Protein AF-A0A261XT41-F1 (afdb_monomer)

Solvent-accessible surface area (backbone atoms only — not comparable to full-atom values): 5020 Å² total; per-residue (Å²): 106,74,46,54,75,33,76,75,41,30,70,46,45,40,63,49,52,53,50,35,40,78,66,73,72,42,56,68,68,61,52,52,51,45,65,75,27,67,77,46,70,53,85,55,74,48,29,50,57,31,48,69,63,30,42,69,59,51,53,54,54,60,52,53,54,57,61,60,63,70,71,74,78,84,88,84,90,88,87,88,89,135

Nearest PDB structures (foldseek):
  9b99-assembly1_A  TM=3.565E-01  e=3.910E+00  Grindelia hirsutula

Radius of gyration: 18.78 Å; Cα contacts (8 Å, |Δi|>4): 47; chains: 1; bounding box: 44×17×63 Å

Sequence (82 aa):
QHCADIPAHARLFAPSVQLLYQLDVVDEDAVLSWYHGQKSQSLGIVPSSIREKAEKFVTWLEEAEEEEEEEEDEDEDEDEED

InterPro domains:
  IPR003307 W2 domain [PF02020] (2-71)
  IPR003307 W2 domain [PS51363] (1-71)
  IPR003307 W2 domain [SM00515] (1-67)
  IPR016024 Armadillo-type fold [SSF48371] (5-65)
  IPR051245 eIF5-mimic translation initiation regulator [PTHR14208] (10-73)

Secondary structure (DSSP, 8-state):
-HHHH-HHHHHHHHHHHHHHHHTTSS-HHHHHHHHHSHHHHSSSHHHHHHHHHHHHHHHHHHHHHHHHHGGGSS--------

Structure (mmCIF, N/CA/C/O backbone):
data_AF-A0A261XT41-F1
#
_entry.id   AF-A0A261XT41-F1
#
loop_
_atom_site.group_PDB
_atom_site.id
_atom_site.type_symbol
_atom_site.label_atom_id
_atom_site.label_alt_id
_atom_site.label_comp_id
_atom_site.label_asym_id
_atom_site.label_entity_id
_atom_site.label_seq_id
_atom_site.pdbx_PDB_ins_code
_atom_site.Cartn_x
_atom_site.Cartn_y
_atom_site.Cartn_z
_atom_site.occupancy
_atom_site.B_iso_or_equiv
_atom_site.auth_seq_id
_atom_site.auth_comp_id
_atom_site.auth_asym_id
_atom_site.auth_atom_id
_atom_site.pdbx_PDB_model_num
ATOM 1 N N . GLN A 1 1 ? 8.695 -10.755 -11.133 1.00 57.19 1 GLN A N 1
ATOM 2 C CA . GLN A 1 1 ? 9.908 -9.944 -11.375 1.00 57.19 1 GLN A CA 1
ATOM 3 C C . GLN A 1 1 ? 9.676 -8.850 -12.423 1.00 57.19 1 GLN A C 1
ATOM 5 O O . GLN A 1 1 ? 10.210 -7.771 -12.253 1.00 57.19 1 GLN A O 1
ATOM 10 N N . HIS A 1 2 ? 8.750 -9.011 -13.380 1.00 70.88 2 HIS A N 1
ATOM 11 C CA . HIS A 1 2 ? 8.508 -8.038 -14.460 1.00 70.88 2 HIS A CA 1
ATOM 12 C C . HIS A 1 2 ? 8.358 -6.547 -14.061 1.00 70.88 2 HIS A C 1
ATOM 14 O O . HIS A 1 2 ? 8.881 -5.680 -14.757 1.00 70.88 2 HIS A O 1
ATOM 20 N N . CYS A 1 3 ? 7.688 -6.223 -12.945 1.00 75.56 3 CYS A N 1
ATOM 21 C CA . CYS A 1 3 ? 7.582 -4.834 -12.467 1.00 75.56 3 CYS A CA 1
ATOM 22 C C . CYS A 1 3 ? 8.857 -4.318 -11.778 1.00 75.56 3 CYS A C 1
ATOM 24 O O . CYS A 1 3 ? 9.109 -3.119 -11.795 1.00 75.56 3 CYS A O 1
ATOM 26 N N . ALA A 1 4 ? 9.658 -5.216 -11.203 1.00 76.56 4 ALA A N 1
ATOM 27 C CA . ALA A 1 4 ? 10.935 -4.908 -10.562 1.00 76.56 4 ALA A CA 1
ATOM 28 C C . ALA A 1 4 ? 12.097 -4.813 -11.567 1.00 76.56 4 ALA A C 1
ATOM 30 O O . ALA A 1 4 ? 13.103 -4.178 -11.276 1.00 76.56 4 ALA A O 1
ATOM 31 N N . ASP A 1 5 ? 11.954 -5.396 -12.757 1.00 76.81 5 ASP A N 1
ATOM 32 C CA . ASP A 1 5 ? 13.015 -5.405 -13.773 1.00 76.81 5 ASP A CA 1
ATOM 33 C C . ASP A 1 5 ? 12.923 -4.206 -14.739 1.00 76.81 5 ASP A C 1
ATOM 35 O O . ASP A 1 5 ? 13.891 -3.869 -15.419 1.00 76.81 5 ASP A O 1
ATOM 39 N N . ILE A 1 6 ? 11.757 -3.548 -14.817 1.00 80.81 6 ILE A N 1
ATOM 40 C CA . ILE A 1 6 ? 11.467 -2.476 -15.780 1.00 80.81 6 ILE A CA 1
ATOM 41 C C . ILE A 1 6 ? 11.157 -1.170 -15.027 1.00 80.81 6 ILE A C 1
ATOM 43 O O . ILE A 1 6 ? 10.087 -1.056 -14.423 1.00 80.81 6 ILE A O 1
ATOM 47 N N . PRO A 1 7 ? 12.013 -0.128 -15.112 1.00 76.62 7 PRO A N 1
ATOM 48 C CA . PRO A 1 7 ? 11.836 1.120 -14.357 1.00 76.62 7 PRO A CA 1
ATOM 49 C C . PRO A 1 7 ? 10.502 1.839 -14.594 1.00 76.62 7 PRO A C 1
ATOM 51 O O . PRO A 1 7 ? 9.993 2.513 -13.701 1.00 76.62 7 PRO A O 1
ATOM 54 N N . ALA A 1 8 ? 9.924 1.714 -15.793 1.00 80.19 8 ALA A N 1
ATOM 55 C CA . ALA A 1 8 ? 8.612 2.279 -16.100 1.00 80.19 8 ALA A CA 1
ATOM 56 C C . ALA A 1 8 ? 7.488 1.580 -15.317 1.00 80.19 8 ALA A C 1
ATOM 58 O O . ALA A 1 8 ? 6.600 2.248 -14.796 1.00 80.19 8 ALA A O 1
ATOM 59 N N . HIS A 1 9 ? 7.556 0.255 -15.174 1.00 82.06 9 HIS A N 1
ATOM 60 C CA . HIS A 1 9 ? 6.560 -0.531 -14.445 1.00 82.06 9 HIS A CA 1
ATOM 61 C C . HIS A 1 9 ? 6.707 -0.371 -12.929 1.00 82.06 9 HIS A C 1
ATOM 63 O O . HIS A 1 9 ? 5.703 -0.284 -12.226 1.00 82.06 9 HIS A O 1
ATOM 69 N N . ALA A 1 10 ? 7.936 -0.212 -12.428 1.00 80.88 10 ALA A N 1
ATOM 70 C CA . ALA A 1 10 ? 8.197 0.090 -11.020 1.00 80.88 10 ALA A CA 1
ATOM 71 C C . ALA A 1 10 ? 7.477 1.362 -10.537 1.00 80.88 10 ALA A C 1
ATOM 73 O O . ALA A 1 10 ? 7.084 1.470 -9.380 1.00 80.88 10 ALA A O 1
ATOM 74 N N . ARG A 1 11 ? 7.264 2.338 -11.430 1.00 84.38 11 ARG A N 1
ATOM 75 C CA . ARG A 1 11 ? 6.522 3.570 -11.112 1.00 84.38 11 ARG A CA 1
ATOM 76 C C . ARG A 1 11 ? 5.017 3.358 -10.979 1.00 84.38 11 ARG A C 1
ATOM 78 O O . ARG A 1 11 ? 4.381 4.160 -10.310 1.00 84.38 11 ARG A O 1
ATOM 85 N N . LEU A 1 12 ? 4.474 2.323 -11.614 1.00 90.00 12 LEU A N 1
ATOM 86 C CA . LEU A 1 12 ? 3.044 2.018 -11.606 1.00 90.00 12 LEU A CA 1
ATOM 87 C C . LEU A 1 12 ? 2.672 1.008 -10.524 1.00 90.00 12 LEU A C 1
ATOM 89 O O . LEU A 1 12 ? 1.509 0.941 -10.147 1.00 90.00 12 LEU A O 1
ATOM 93 N N . PHE A 1 13 ? 3.638 0.237 -10.023 1.00 90.94 13 PHE A N 1
ATOM 94 C CA . PHE A 1 13 ? 3.367 -0.8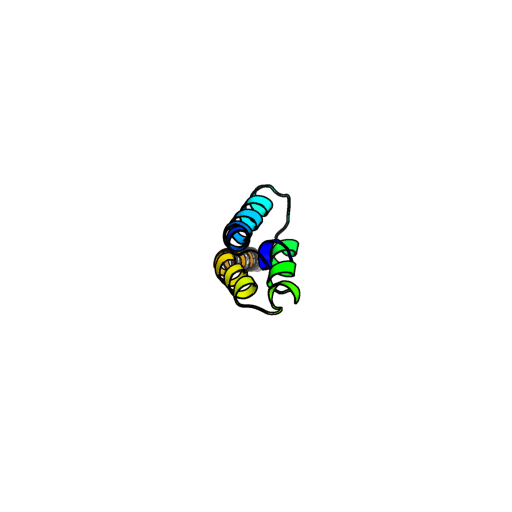67 -9.113 1.00 90.94 13 PHE A CA 1
ATOM 95 C C . PHE A 1 13 ? 2.659 -0.422 -7.826 1.00 90.94 13 PHE A C 1
ATOM 97 O O . PHE A 1 13 ? 1.560 -0.892 -7.571 1.00 90.94 13 PHE A O 1
ATOM 104 N N . ALA A 1 14 ? 3.237 0.509 -7.057 1.00 90.81 14 ALA A N 1
ATOM 105 C CA . ALA A 1 14 ? 2.643 0.950 -5.789 1.00 90.81 14 ALA A CA 1
ATOM 106 C C . ALA A 1 14 ? 1.223 1.549 -5.959 1.00 90.81 14 ALA A C 1
ATOM 108 O O . ALA A 1 14 ? 0.315 1.074 -5.282 1.00 90.81 14 ALA A O 1
ATOM 109 N N . PRO A 1 15 ? 0.964 2.463 -6.923 1.00 93.06 15 PRO A N 1
ATOM 110 C CA . PRO A 1 15 ? -0.402 2.904 -7.224 1.00 93.06 15 PRO A CA 1
ATOM 111 C C . PRO A 1 15 ? -1.348 1.771 -7.640 1.00 93.06 15 PRO A C 1
ATOM 113 O O . PRO A 1 15 ? -2.536 1.821 -7.345 1.00 93.06 15 PRO A O 1
ATOM 116 N N . SER A 1 16 ? -0.838 0.749 -8.337 1.00 95.38 16 SER A N 1
ATOM 117 C CA . SER A 1 16 ? -1.653 -0.400 -8.744 1.00 95.38 16 SER A CA 1
ATOM 118 C C . SER A 1 16 ? -2.045 -1.253 -7.543 1.00 95.38 16 SER A C 1
ATOM 120 O O . SER A 1 16 ? -3.188 -1.676 -7.472 1.00 95.38 16 SER A O 1
ATOM 122 N N . VAL A 1 17 ? -1.131 -1.484 -6.593 1.00 95.06 17 VAL A N 1
ATOM 123 C CA . VAL A 1 17 ? -1.442 -2.213 -5.351 1.00 95.06 17 VAL A CA 1
ATOM 124 C C . VAL A 1 17 ? -2.511 -1.473 -4.550 1.00 95.06 17 VAL A C 1
ATOM 126 O O . VAL A 1 17 ? -3.500 -2.087 -4.170 1.00 95.06 17 VAL A O 1
ATOM 129 N N . GLN A 1 18 ? -2.375 -0.154 -4.390 1.00 95.44 18 GLN A N 1
ATOM 130 C CA . GLN A 1 18 ? -3.384 0.660 -3.709 1.00 95.44 18 GLN A CA 1
ATOM 131 C C . GLN A 1 18 ? -4.752 0.596 -4.410 1.00 95.44 18 GLN A C 1
ATOM 133 O O . GLN A 1 18 ? -5.777 0.460 -3.750 1.00 95.44 18 GLN A O 1
ATOM 138 N N . LEU A 1 19 ? -4.785 0.656 -5.746 1.00 97.62 19 LEU A N 1
ATOM 139 C CA . LEU A 1 19 ? -6.029 0.516 -6.507 1.00 97.62 19 LEU A CA 1
ATOM 140 C C . LEU A 1 19 ? -6.652 -0.877 -6.339 1.00 97.62 19 LEU A C 1
ATOM 142 O O . LEU A 1 19 ? -7.866 -0.988 -6.245 1.00 97.62 19 LEU A O 1
ATOM 146 N N . LEU A 1 20 ? -5.842 -1.937 -6.324 1.00 97.75 20 LEU A N 1
ATOM 147 C CA . LEU A 1 20 ? -6.332 -3.301 -6.121 1.00 97.75 20 LEU A CA 1
ATOM 148 C C . LEU A 1 20 ? -6.923 -3.491 -4.722 1.00 97.75 20 LEU A C 1
ATOM 150 O O . LEU A 1 20 ? -7.935 -4.174 -4.604 1.00 97.75 20 LEU A O 1
ATOM 154 N N . TYR A 1 21 ? -6.327 -2.865 -3.706 1.00 97.06 21 TYR A N 1
ATOM 155 C CA . TYR A 1 21 ? -6.872 -2.832 -2.350 1.00 97.06 21 TYR A CA 1
ATOM 156 C C . TYR A 1 21 ? -8.225 -2.109 -2.315 1.00 97.06 21 TYR A C 1
ATOM 158 O O . TYR A 1 21 ? -9.220 -2.678 -1.895 1.00 97.06 21 TYR A O 1
A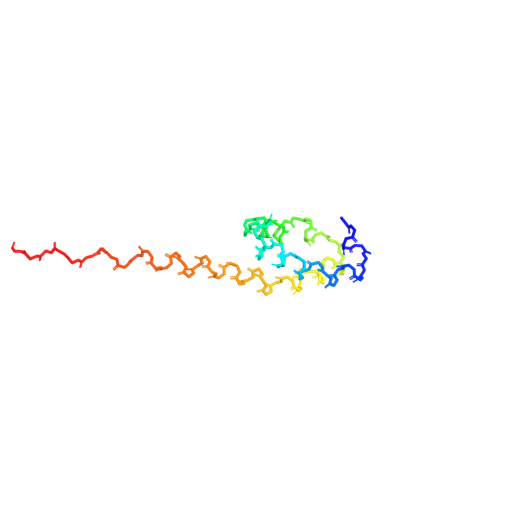TOM 166 N N . GLN A 1 22 ? -8.309 -0.905 -2.893 1.00 95.88 22 GLN A N 1
ATOM 167 C CA . GLN A 1 22 ? -9.560 -0.128 -2.978 1.00 95.88 22 GLN A CA 1
ATOM 168 C C . GLN A 1 22 ? -10.688 -0.811 -3.770 1.00 95.88 22 GLN A C 1
ATOM 170 O O . GLN A 1 22 ? -11.839 -0.392 -3.684 1.00 95.88 22 GLN A O 1
ATOM 175 N N . LEU A 1 23 ? -10.351 -1.787 -4.613 1.00 98.06 23 LEU A N 1
ATOM 176 C CA . LEU A 1 23 ? -11.301 -2.569 -5.405 1.00 98.06 23 LEU A CA 1
ATOM 177 C C . LEU A 1 23 ? -11.639 -3.919 -4.754 1.00 98.06 23 LEU A C 1
ATOM 179 O O . LEU A 1 23 ? -12.244 -4.757 -5.426 1.00 98.06 23 LEU A O 1
ATOM 183 N N . ASP A 1 24 ? -11.209 -4.149 -3.511 1.00 96.31 24 ASP A N 1
ATOM 184 C CA . ASP A 1 24 ? -11.388 -5.399 -2.762 1.00 96.31 24 ASP A CA 1
ATOM 185 C C . ASP A 1 24 ? -10.836 -6.635 -3.501 1.00 96.31 24 ASP A C 1
ATOM 187 O O . ASP A 1 24 ? -11.344 -7.752 -3.387 1.00 96.31 24 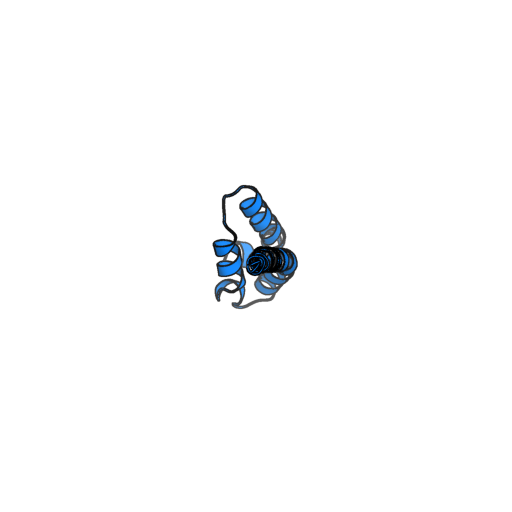ASP A O 1
ATOM 191 N N . VAL A 1 25 ? -9.798 -6.444 -4.326 1.00 98.19 25 VAL A N 1
ATOM 192 C CA . VAL A 1 25 ? -9.131 -7.539 -5.056 1.00 98.19 25 VAL A CA 1
ATOM 193 C C . VAL 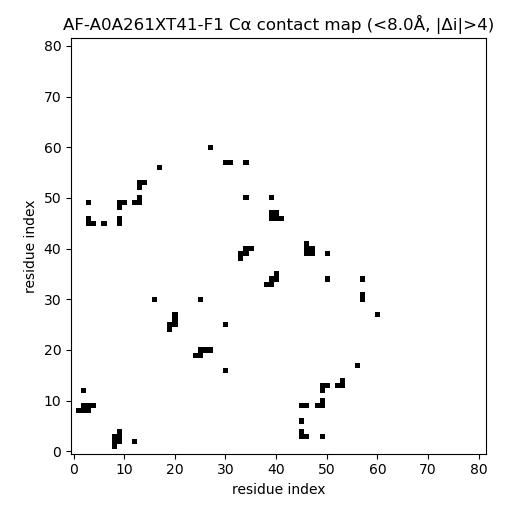A 1 25 ? -8.021 -8.166 -4.215 1.00 98.19 25 VAL A C 1
ATOM 195 O O . VAL A 1 25 ? -7.735 -9.355 -4.365 1.00 98.19 25 VAL A O 1
ATOM 198 N N . VAL A 1 26 ? -7.372 -7.362 -3.373 1.00 96.94 26 VAL A N 1
ATOM 199 C CA . VAL A 1 26 ? -6.387 -7.803 -2.380 1.00 96.94 26 VAL A CA 1
ATOM 200 C C . VAL A 1 26 ? -6.773 -7.222 -1.030 1.00 96.94 26 VAL A C 1
ATOM 202 O O . VAL A 1 26 ? -7.230 -6.084 -0.968 1.00 96.94 26 VAL A O 1
ATOM 205 N N . ASP A 1 27 ? -6.581 -8.007 0.018 1.00 95.75 27 ASP A N 1
ATOM 206 C CA . ASP A 1 27 ? -6.762 -7.590 1.402 1.00 95.75 27 ASP A CA 1
ATOM 207 C C . ASP A 1 27 ? -5.464 -7.003 1.972 1.00 95.75 27 ASP A C 1
ATOM 209 O O . ASP A 1 27 ? -4.401 -7.018 1.335 1.00 95.75 27 ASP A O 1
ATOM 213 N N . GLU A 1 28 ? -5.576 -6.449 3.173 1.00 95.00 28 GLU A N 1
ATOM 214 C CA . GLU A 1 28 ? -4.458 -5.898 3.928 1.00 95.00 28 GLU A CA 1
ATOM 215 C C . GLU A 1 28 ? -3.347 -6.933 4.141 1.00 95.00 28 GLU A C 1
ATOM 217 O O . GLU A 1 28 ? -2.197 -6.692 3.760 1.00 95.00 28 GLU A O 1
ATOM 222 N N . ASP A 1 29 ? -3.709 -8.127 4.614 1.00 95.19 29 ASP A N 1
ATOM 223 C CA . ASP A 1 29 ? -2.801 -9.259 4.811 1.00 95.19 29 ASP A CA 1
ATOM 224 C C . ASP A 1 29 ? -1.937 -9.542 3.575 1.00 95.19 29 ASP A C 1
ATOM 226 O O . ASP A 1 29 ? -0.715 -9.723 3.671 1.00 95.19 29 ASP A O 1
ATOM 230 N N . ALA A 1 30 ? -2.535 -9.569 2.378 1.00 95.62 30 ALA A N 1
ATOM 231 C CA . ALA A 1 30 ? -1.796 -9.795 1.142 1.00 95.62 30 ALA A CA 1
ATOM 232 C C . ALA A 1 30 ? -0.802 -8.663 0.838 1.00 95.62 30 ALA A C 1
ATOM 234 O O . ALA A 1 30 ? 0.303 -8.934 0.338 1.00 95.62 30 ALA A O 1
ATOM 235 N N . VAL A 1 31 ? -1.169 -7.410 1.125 1.00 95.38 31 VAL A N 1
ATOM 236 C CA . VAL A 1 31 ? -0.298 -6.241 0.929 1.00 95.38 31 VAL A CA 1
ATOM 237 C C . VAL A 1 31 ? 0.869 -6.269 1.918 1.00 95.38 31 VAL A C 1
ATOM 239 O O . VAL A 1 31 ? 2.027 -6.168 1.484 1.00 95.38 31 VAL A O 1
ATOM 242 N N . LEU A 1 32 ? 0.598 -6.474 3.208 1.00 95.12 32 LEU A N 1
ATOM 243 C CA . LEU A 1 32 ? 1.610 -6.530 4.268 1.00 95.12 32 LEU A CA 1
ATOM 244 C C . LEU A 1 32 ? 2.555 -7.722 4.076 1.00 95.12 32 LEU A C 1
ATOM 246 O O . LEU A 1 32 ? 3.782 -7.567 4.098 1.00 95.12 32 LEU A O 1
ATOM 250 N N . SER A 1 33 ? 2.013 -8.901 3.758 1.00 94.31 33 SER A N 1
ATOM 251 C CA . SER A 1 33 ? 2.798 -10.107 3.461 1.00 94.31 33 SER A CA 1
ATOM 252 C C . SER A 1 33 ? 3.747 -9.900 2.277 1.00 94.31 33 SER A C 1
ATOM 254 O O . SER A 1 33 ? 4.911 -10.322 2.305 1.00 94.31 33 SER A O 1
ATOM 256 N N . TRP A 1 34 ? 3.292 -9.204 1.229 1.00 93.00 34 TRP A N 1
ATOM 257 C CA . TRP A 1 34 ? 4.166 -8.829 0.122 1.00 93.00 34 TRP A CA 1
ATOM 258 C C . TRP A 1 34 ? 5.253 -7.844 0.567 1.00 93.00 34 TRP A C 1
ATOM 260 O O . TRP A 1 34 ? 6.424 -8.061 0.237 1.00 93.00 34 TRP A O 1
ATOM 270 N N . TYR A 1 35 ? 4.892 -6.780 1.289 1.00 93.25 35 TYR A N 1
ATOM 271 C CA . TYR A 1 35 ? 5.822 -5.714 1.660 1.00 93.25 35 TYR A CA 1
ATOM 272 C C . TYR A 1 35 ? 6.929 -6.188 2.607 1.00 93.25 35 TYR A C 1
ATOM 274 O O . TYR A 1 35 ? 8.093 -5.823 2.404 1.00 93.25 35 TYR A O 1
ATOM 282 N N . HIS A 1 36 ? 6.601 -7.045 3.573 1.00 92.44 36 HIS A N 1
ATOM 283 C CA . HIS A 1 36 ? 7.553 -7.627 4.527 1.00 92.44 36 HIS A CA 1
ATOM 284 C C . HIS A 1 36 ? 8.255 -8.881 3.988 1.00 92.44 36 HIS A C 1
ATOM 286 O O . HIS A 1 36 ? 9.311 -9.283 4.482 1.00 92.44 36 HIS A O 1
ATOM 292 N N . GLY A 1 37 ? 7.715 -9.485 2.929 1.00 90.62 37 GLY A N 1
ATOM 293 C CA . GLY A 1 37 ? 8.241 -10.701 2.326 1.00 90.62 37 GLY A CA 1
ATOM 294 C C . GLY A 1 37 ? 9.602 -10.536 1.639 1.00 90.62 37 GLY A C 1
ATOM 295 O O . GLY A 1 37 ? 9.924 -9.526 1.016 1.00 90.62 37 GLY A O 1
ATOM 296 N N . GLN A 1 38 ? 10.393 -11.613 1.629 1.00 84.69 38 GLN A N 1
ATOM 297 C CA . GLN A 1 38 ? 11.750 -11.627 1.062 1.00 84.69 38 GLN A CA 1
ATOM 298 C C . GLN A 1 38 ? 11.828 -11.146 -0.401 1.00 84.69 38 GLN A C 1
ATOM 300 O O . GLN A 1 38 ? 12.849 -10.606 -0.816 1.00 84.69 38 GLN A O 1
ATOM 305 N N . LYS A 1 39 ? 10.760 -11.314 -1.195 1.00 81.25 39 LYS A N 1
ATOM 306 C CA . LYS A 1 39 ? 10.717 -10.890 -2.606 1.00 81.25 39 LYS A CA 1
ATOM 30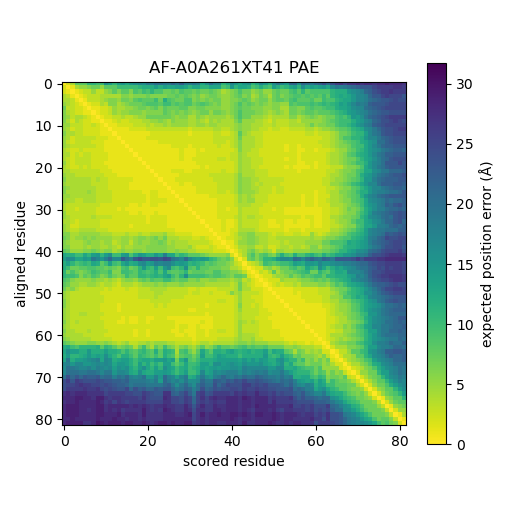7 C C . LYS A 1 39 ? 10.680 -9.372 -2.785 1.00 81.25 39 LYS A C 1
ATOM 309 O O . LYS A 1 39 ? 11.203 -8.895 -3.791 1.00 81.25 39 LYS A O 1
ATOM 314 N N . SER A 1 40 ? 10.062 -8.626 -1.868 1.00 82.88 40 SER A N 1
ATOM 315 C CA . SER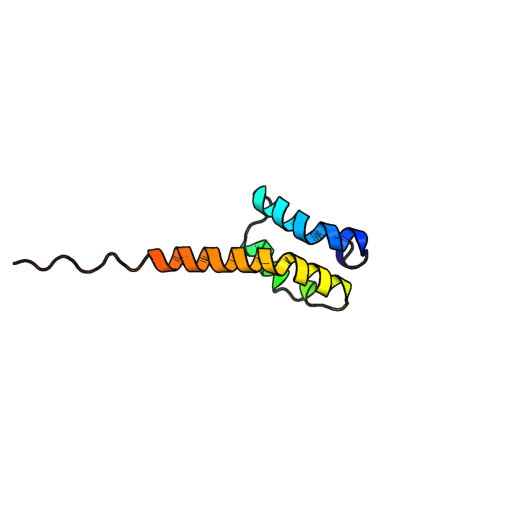 A 1 40 ? 10.121 -7.160 -1.892 1.00 82.88 40 SER A CA 1
ATOM 316 C C . SER A 1 40 ? 11.507 -6.683 -1.435 1.00 82.88 40 SER A C 1
ATOM 318 O O . SER A 1 40 ? 12.034 -5.703 -1.959 1.00 82.88 40 SER A O 1
ATOM 320 N N . GLN A 1 41 ? 12.117 -7.414 -0.496 1.00 80.88 41 GLN A N 1
ATOM 321 C CA . GLN A 1 41 ? 13.408 -7.096 0.113 1.00 80.88 41 GLN A CA 1
ATOM 322 C C . GLN A 1 41 ? 14.609 -7.486 -0.765 1.00 80.88 41 GLN A C 1
ATOM 324 O O . GLN A 1 41 ? 15.706 -6.947 -0.602 1.00 80.88 41 GLN A O 1
ATOM 329 N N . SER A 1 42 ? 14.440 -8.427 -1.697 1.00 69.94 42 SER A N 1
ATOM 330 C CA . SER A 1 42 ? 15.554 -8.982 -2.463 1.00 69.94 42 SER A CA 1
ATOM 331 C C . SER A 1 42 ? 15.964 -8.114 -3.664 1.00 69.94 42 SER A C 1
ATOM 333 O O . SER A 1 42 ? 15.276 -8.069 -4.681 1.00 69.94 42 SER A O 1
ATOM 335 N N . LEU A 1 43 ? 17.175 -7.557 -3.541 1.00 56.62 43 LEU A N 1
ATOM 336 C CA . LEU A 1 43 ? 18.207 -7.347 -4.570 1.00 56.62 43 LEU A CA 1
ATOM 337 C C . LEU A 1 43 ? 17.901 -6.374 -5.726 1.00 56.62 43 LEU A C 1
ATOM 339 O O . LEU A 1 43 ? 17.595 -6.773 -6.847 1.00 56.62 43 LEU A O 1
ATOM 343 N N . GLY A 1 44 ? 18.160 -5.086 -5.480 1.00 64.94 44 GLY A N 1
ATOM 344 C CA . GLY A 1 44 ? 18.404 -4.079 -6.518 1.00 64.94 44 GLY A CA 1
ATOM 345 C C . GLY A 1 44 ? 17.838 -2.699 -6.179 1.00 64.94 44 GLY A C 1
ATOM 346 O O . GLY A 1 44 ? 16.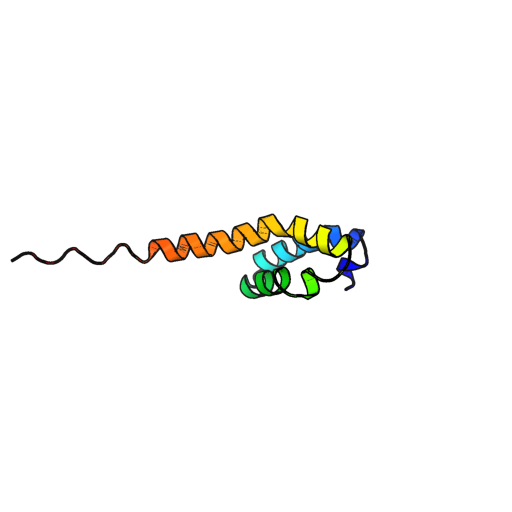970 -2.560 -5.324 1.00 64.94 44 GLY A O 1
ATOM 347 N N . ILE A 1 45 ? 18.294 -1.667 -6.895 1.00 65.00 45 ILE A N 1
ATOM 348 C CA . ILE A 1 45 ? 17.791 -0.287 -6.740 1.00 65.00 45 ILE A CA 1
ATOM 349 C C . ILE A 1 45 ? 16.286 -0.206 -7.061 1.00 65.00 45 ILE A C 1
ATOM 351 O O . ILE A 1 45 ? 15.548 0.548 -6.434 1.00 65.00 45 ILE A O 1
ATOM 355 N N . VAL A 1 46 ? 15.808 -1.003 -8.023 1.00 69.56 46 VAL A N 1
ATOM 356 C CA . VAL A 1 46 ? 14.412 -0.947 -8.478 1.00 69.56 46 VAL A CA 1
ATOM 357 C C . VAL A 1 46 ? 13.432 -1.523 -7.441 1.00 69.56 46 VAL A C 1
ATOM 359 O O . VAL A 1 46 ? 12.488 -0.804 -7.114 1.00 69.56 46 VAL A O 1
ATOM 362 N N . PRO A 1 47 ? 13.645 -2.719 -6.851 1.00 71.94 47 PRO A N 1
ATOM 363 C CA . PRO A 1 47 ? 12.878 -3.175 -5.687 1.00 71.94 47 PRO A CA 1
ATOM 364 C C . PRO A 1 47 ? 12.837 -2.166 -4.528 1.00 71.94 47 PRO A C 1
ATOM 366 O O . PRO A 1 47 ? 11.750 -1.902 -4.016 1.00 71.94 47 PRO A O 1
ATOM 369 N N . SER A 1 48 ? 13.973 -1.534 -4.181 1.00 78.56 48 SER A N 1
ATOM 370 C CA . SER A 1 48 ? 14.024 -0.472 -3.151 1.00 78.56 48 SER A CA 1
ATOM 371 C C . SER A 1 48 ? 13.074 0.672 -3.495 1.00 78.56 48 SER A C 1
ATOM 373 O O . SER A 1 48 ? 12.214 1.031 -2.699 1.00 78.56 48 SER A O 1
ATOM 375 N N . SER A 1 49 ? 13.130 1.154 -4.741 1.00 82.44 49 SER A N 1
ATOM 376 C CA . SER A 1 49 ? 12.284 2.260 -5.201 1.00 82.44 49 SER A CA 1
ATOM 377 C C . SER A 1 49 ? 10.786 1.935 -5.248 1.00 82.44 49 SER A C 1
ATOM 379 O O . SER A 1 49 ? 9.962 2.847 -5.242 1.00 82.44 49 SER A O 1
ATOM 381 N N . ILE A 1 50 ? 10.417 0.653 -5.352 1.00 88.62 50 ILE A N 1
ATOM 382 C CA . ILE A 1 50 ? 9.017 0.217 -5.294 1.00 88.62 50 ILE A CA 1
ATOM 383 C C . ILE A 1 50 ? 8.539 0.231 -3.842 1.00 88.62 50 ILE A C 1
ATOM 385 O O . ILE A 1 50 ? 7.451 0.739 -3.581 1.00 88.62 50 ILE A O 1
ATOM 389 N N . ARG A 1 51 ? 9.355 -0.278 -2.908 1.00 90.44 51 ARG A N 1
ATOM 390 C CA . ARG A 1 51 ? 9.030 -0.283 -1.474 1.00 90.44 51 ARG A CA 1
ATOM 391 C C . ARG A 1 51 ? 8.944 1.125 -0.905 1.00 90.44 51 ARG A C 1
ATOM 393 O O . ARG A 1 51 ? 7.927 1.448 -0.316 1.00 90.44 51 ARG A O 1
ATOM 400 N N . GLU A 1 52 ? 9.918 1.983 -1.196 1.00 89.75 52 GLU A N 1
ATOM 401 C CA . GLU A 1 52 ? 9.912 3.399 -0.783 1.00 89.75 52 GLU A CA 1
ATOM 402 C C . GLU A 1 52 ? 8.630 4.131 -1.215 1.00 89.75 52 GLU A C 1
ATOM 404 O O . GLU A 1 52 ? 8.140 5.028 -0.537 1.00 89.75 52 GLU A O 1
ATOM 409 N N . LYS A 1 53 ? 8.053 3.755 -2.361 1.00 90.69 53 LYS A N 1
ATOM 410 C CA . LYS A 1 53 ? 6.791 4.340 -2.837 1.00 90.69 53 LYS A CA 1
ATOM 411 C C . LYS A 1 53 ? 5.556 3.740 -2.185 1.00 90.69 53 LYS A C 1
ATOM 413 O O . LYS A 1 53 ? 4.535 4.418 -2.135 1.00 90.69 53 LYS A O 1
ATOM 418 N N . ALA A 1 54 ? 5.632 2.480 -1.773 1.00 93.56 54 ALA A N 1
ATOM 419 C CA . ALA A 1 54 ? 4.554 1.782 -1.087 1.00 93.56 54 ALA A CA 1
ATOM 420 C C . ALA A 1 54 ? 4.544 2.066 0.423 1.00 93.56 54 ALA A C 1
ATOM 422 O O . ALA A 1 54 ? 3.507 1.887 1.042 1.00 93.56 54 ALA A O 1
ATOM 423 N N . GLU A 1 55 ? 5.653 2.546 0.992 1.00 93.75 55 GLU A N 1
ATOM 424 C CA . GLU A 1 55 ? 5.848 2.744 2.434 1.00 93.75 55 GLU A CA 1
ATOM 425 C C . GLU A 1 55 ? 4.709 3.529 3.086 1.00 93.75 55 GLU A C 1
ATOM 427 O O . GLU A 1 55 ? 4.080 3.022 3.998 1.00 93.75 55 GLU A O 1
ATOM 432 N N . LYS A 1 56 ? 4.337 4.697 2.545 1.00 94.56 56 LYS A N 1
ATOM 433 C CA . LYS A 1 56 ? 3.221 5.490 3.092 1.00 94.56 56 LYS A CA 1
ATOM 434 C C . LYS A 1 56 ? 1.880 4.759 3.099 1.00 94.56 56 LYS A C 1
ATOM 436 O O . LYS A 1 56 ? 1.048 5.044 3.944 1.00 94.56 56 LYS A O 1
ATOM 441 N N . PHE A 1 57 ? 1.643 3.909 2.102 1.00 95.56 57 PHE A N 1
ATOM 442 C CA . PHE A 1 57 ? 0.403 3.145 2.023 1.00 95.56 57 PHE A CA 1
ATOM 443 C C . PHE A 1 57 ? 0.416 1.992 3.028 1.00 95.56 57 PHE A C 1
ATOM 445 O O . PHE A 1 57 ? -0.598 1.745 3.655 1.00 95.56 57 PHE A O 1
ATOM 452 N N . VAL A 1 58 ? 1.566 1.340 3.206 1.00 95.88 58 VAL A N 1
ATOM 453 C CA . VAL A 1 58 ? 1.744 0.270 4.194 1.00 95.88 58 VAL A CA 1
ATOM 454 C C . VAL A 1 58 ? 1.632 0.804 5.616 1.00 95.88 58 VAL A C 1
ATOM 456 O O . VAL A 1 58 ? 0.874 0.244 6.385 1.00 95.88 58 VAL A O 1
ATOM 459 N N . THR A 1 59 ? 2.298 1.916 5.933 1.00 95.25 59 THR A N 1
ATOM 460 C CA . THR A 1 59 ? 2.181 2.550 7.253 1.00 95.25 59 THR A CA 1
ATOM 461 C C . THR A 1 59 ? 0.739 2.931 7.570 1.00 95.25 59 THR A C 1
ATOM 463 O O . THR A 1 59 ? 0.295 2.715 8.680 1.00 95.25 59 THR A O 1
ATOM 466 N N . TRP A 1 60 ? -0.013 3.438 6.588 1.00 95.12 60 TRP A N 1
ATOM 467 C CA . TRP A 1 60 ? -1.432 3.738 6.789 1.00 95.12 60 TRP A CA 1
ATOM 468 C C . TRP A 1 60 ? -2.284 2.491 7.073 1.00 95.12 60 TRP A C 1
ATOM 470 O O . TRP A 1 60 ? -3.242 2.598 7.823 1.00 95.12 60 TRP A O 1
ATOM 480 N N . LEU A 1 61 ? -1.965 1.342 6.462 1.00 94.38 61 LEU A N 1
ATOM 481 C CA . LEU A 1 61 ? -2.647 0.081 6.771 1.00 94.38 61 LEU A CA 1
ATOM 482 C C . LEU A 1 61 ? -2.337 -0.352 8.211 1.00 94.38 61 LEU A C 1
ATOM 484 O O . LEU A 1 61 ? -3.255 -0.551 8.987 1.00 94.38 61 LEU A O 1
ATOM 488 N N . GLU A 1 62 ? -1.052 -0.377 8.576 1.00 93.56 62 GLU A N 1
ATOM 489 C CA . GLU A 1 62 ? -0.594 -0.787 9.914 1.00 93.56 62 GLU A CA 1
ATOM 490 C C . GLU A 1 62 ? -1.156 0.120 11.032 1.00 93.56 62 GLU A C 1
ATOM 492 O O . GLU A 1 62 ? -1.541 -0.373 12.083 1.00 93.56 62 GLU A O 1
ATOM 497 N N . GLU A 1 63 ? -1.247 1.437 10.808 1.00 91.38 63 GLU A N 1
ATOM 498 C CA . GLU A 1 63 ? -1.830 2.383 11.776 1.00 91.38 63 GLU A CA 1
ATOM 499 C C . GLU A 1 63 ? -3.357 2.230 11.919 1.00 91.38 63 GLU A C 1
ATOM 501 O O . GLU A 1 63 ? -3.897 2.512 12.984 1.00 91.38 63 GLU A O 1
ATOM 506 N N . ALA A 1 64 ? -4.065 1.805 10.865 1.00 82.94 64 ALA A N 1
ATOM 507 C CA . ALA A 1 64 ? -5.519 1.652 10.915 1.00 82.94 64 ALA A CA 1
ATOM 508 C C . ALA A 1 64 ? -5.950 0.489 11.825 1.00 82.94 64 ALA A C 1
ATOM 510 O O . ALA A 1 64 ? -6.978 0.594 12.485 1.00 82.94 64 ALA A O 1
ATOM 511 N N . GLU A 1 65 ? -5.159 -0.586 11.883 1.00 72.19 65 GLU A N 1
ATOM 512 C CA . GLU A 1 65 ? -5.398 -1.717 12.790 1.00 72.19 65 GLU A CA 1
ATOM 513 C C . GLU A 1 65 ? -5.148 -1.317 14.258 1.00 72.19 65 GLU A C 1
ATOM 515 O O . GLU A 1 65 ? -5.964 -1.621 15.125 1.00 72.19 65 GLU A O 1
ATOM 520 N N . GLU A 1 66 ? -4.077 -0.558 14.536 1.00 66.62 66 GLU A N 1
ATOM 521 C CA . GLU A 1 66 ? -3.755 -0.082 15.894 1.00 66.62 66 GLU A CA 1
ATOM 522 C C . GLU A 1 66 ? -4.848 0.845 16.474 1.00 66.62 66 GLU A C 1
ATOM 524 O O . GLU A 1 66 ? -5.149 0.762 17.663 1.00 66.62 66 GLU A O 1
ATOM 529 N N . GLU A 1 67 ? -5.479 1.697 15.652 1.00 59.50 67 GLU A N 1
ATOM 530 C CA . GLU A 1 67 ? -6.593 2.562 16.089 1.00 59.50 67 GLU A CA 1
ATOM 531 C C . GLU A 1 67 ? -7.887 1.776 16.396 1.00 59.50 67 GLU A C 1
ATOM 533 O O . GLU A 1 67 ? -8.663 2.201 17.250 1.00 59.50 67 GLU A O 1
ATOM 538 N N . GLU A 1 68 ? -8.140 0.643 15.729 1.00 60.53 68 GLU A N 1
ATOM 539 C CA . GLU A 1 68 ? -9.341 -0.182 15.959 1.00 60.53 68 GLU A CA 1
ATOM 540 C C . GLU A 1 68 ? -9.213 -1.072 17.211 1.00 60.53 68 GLU A C 1
ATOM 542 O O . GLU A 1 68 ? -10.208 -1.296 17.901 1.00 60.53 68 GLU A O 1
ATOM 547 N N . GLU A 1 69 ? -8.004 -1.540 17.547 1.00 59.72 69 GLU A N 1
ATOM 548 C CA . GLU A 1 69 ? -7.757 -2.351 18.753 1.00 59.72 69 GLU A CA 1
ATOM 549 C C . GLU A 1 69 ? -7.793 -1.528 20.059 1.00 59.72 69 GLU A C 1
ATOM 551 O O . GLU A 1 69 ? -8.155 -2.060 21.110 1.00 59.72 69 GLU A O 1
ATOM 556 N N . GLU A 1 70 ? -7.452 -0.233 20.020 1.00 58.66 70 GLU A N 1
ATOM 557 C CA . GLU A 1 70 ? -7.475 0.644 21.206 1.00 58.66 70 GLU A CA 1
ATOM 558 C C . GLU A 1 70 ? -8.896 1.059 21.649 1.00 58.66 70 GLU A C 1
ATOM 560 O O . GLU A 1 70 ? -9.072 1.473 22.796 1.00 58.66 70 GLU A O 1
ATOM 565 N N . GLU A 1 71 ? -9.924 0.926 20.799 1.00 58.69 71 GLU A N 1
ATOM 566 C CA . GLU A 1 71 ? -11.313 1.282 21.149 1.00 58.69 71 GLU A CA 1
ATOM 567 C C . GLU A 1 71 ? -12.111 0.149 21.838 1.00 58.69 71 GLU A C 1
ATOM 569 O O . GLU A 1 71 ? -13.260 0.365 22.226 1.00 58.69 71 GLU A O 1
ATOM 574 N N . GLU A 1 72 ? -11.538 -1.046 22.042 1.00 57.84 72 GLU A N 1
ATOM 575 C CA . GLU A 1 72 ? -12.255 -2.195 22.638 1.00 57.84 72 GLU A CA 1
ATOM 576 C C . GLU A 1 72 ? -12.083 -2.365 24.170 1.00 57.84 72 GLU A C 1
ATOM 578 O O . GLU A 1 72 ? -12.695 -3.267 24.743 1.00 57.84 72 GLU A O 1
ATOM 583 N N . ASP A 1 73 ? -11.324 -1.503 24.863 1.00 56.69 73 ASP A N 1
ATOM 584 C CA . ASP A 1 73 ? -10.893 -1.726 26.267 1.00 56.69 73 ASP A CA 1
ATOM 585 C C . ASP A 1 73 ? -11.463 -0.725 27.319 1.00 56.69 73 ASP A C 1
ATOM 587 O O . ASP A 1 73 ? -10.933 -0.626 28.428 1.00 56.69 73 ASP A O 1
ATOM 591 N N . GLU A 1 74 ? -12.545 0.022 27.028 1.00 59.00 74 GLU A N 1
ATOM 592 C CA . GLU A 1 74 ? -13.093 1.067 27.937 1.00 59.00 74 GLU A CA 1
ATOM 593 C C . GLU A 1 74 ? -14.491 0.800 28.567 1.00 59.00 74 GLU A C 1
ATOM 595 O O . GLU A 1 74 ? -15.033 1.694 29.215 1.00 59.00 74 GLU A O 1
ATOM 600 N N . ASP A 1 75 ? -15.065 -0.411 28.485 1.00 59.75 75 ASP A N 1
ATOM 601 C CA . ASP A 1 75 ? -16.450 -0.694 28.948 1.00 59.75 75 ASP A CA 1
ATOM 602 C C . ASP A 1 75 ? -16.591 -1.751 30.083 1.00 59.75 75 ASP A C 1
ATOM 604 O O . ASP A 1 75 ? -17.601 -2.452 30.177 1.00 59.75 75 ASP A O 1
ATOM 608 N N . GLU A 1 76 ? -15.627 -1.870 31.002 1.00 61.16 76 GLU 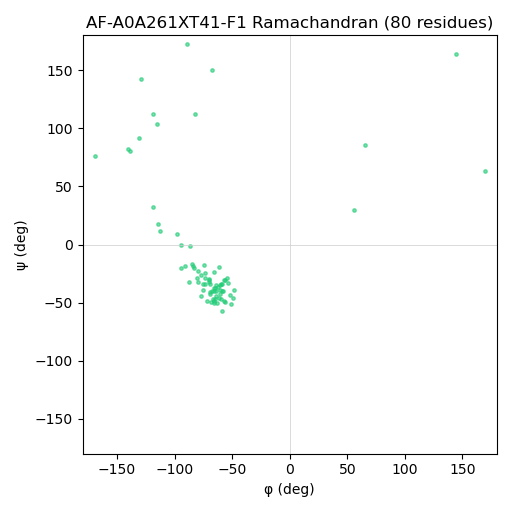A N 1
ATOM 609 C CA . GLU A 1 76 ? -15.791 -2.664 32.238 1.00 61.16 76 GLU A CA 1
ATOM 610 C C . GLU A 1 76 ? -1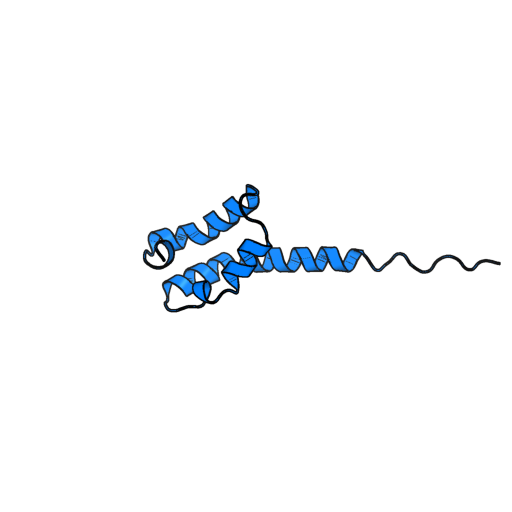5.365 -1.849 33.471 1.00 61.16 76 GLU A C 1
ATOM 612 O O . GLU A 1 76 ? -14.189 -1.858 33.801 1.00 61.16 76 GLU A O 1
ATOM 617 N N . ASP A 1 77 ? -16.290 -1.120 34.123 1.00 62.34 77 ASP A N 1
ATOM 618 C CA . ASP A 1 77 ? -16.308 -0.852 35.587 1.00 62.34 77 ASP A CA 1
ATOM 619 C C . ASP A 1 77 ? -17.360 0.224 35.986 1.00 62.34 77 ASP A C 1
ATOM 621 O O . ASP A 1 77 ? -17.038 1.278 36.534 1.00 62.34 77 ASP A O 1
ATOM 625 N N . GLU A 1 78 ? -18.655 -0.033 35.775 1.00 63.31 78 GLU A N 1
ATOM 626 C CA . GLU A 1 78 ? -19.735 0.670 36.498 1.00 63.31 78 GLU A CA 1
ATOM 627 C C . GLU A 1 78 ? -20.848 -0.326 36.852 1.00 63.31 78 GLU A C 1
ATOM 629 O O . GLU A 1 78 ? -21.822 -0.426 36.123 1.00 63.31 78 GLU A O 1
ATOM 634 N N . ASP A 1 79 ? -20.703 -1.089 37.945 1.00 64.00 79 ASP A N 1
ATOM 635 C CA . ASP A 1 79 ? -21.841 -1.697 38.665 1.00 64.00 79 ASP A CA 1
ATOM 636 C C . ASP A 1 79 ? -21.402 -2.290 40.030 1.00 64.00 79 ASP A C 1
ATOM 638 O O . ASP A 1 79 ? -21.306 -3.501 40.212 1.00 64.00 79 ASP A O 1
ATOM 642 N N . GLU A 1 80 ? -21.174 -1.435 41.036 1.00 63.72 80 GLU A N 1
ATOM 643 C CA . GLU A 1 80 ? -21.373 -1.803 42.453 1.00 63.72 80 GLU A CA 1
ATOM 644 C C . GLU A 1 80 ? -22.035 -0.630 43.214 1.00 63.72 80 GLU A C 1
ATOM 646 O O . GLU A 1 80 ? -21.380 0.134 43.923 1.00 63.72 80 GLU A O 1
ATOM 651 N N . GLU A 1 81 ? -23.361 -0.496 43.084 1.00 67.06 81 GLU A N 1
ATOM 652 C CA . GLU A 1 81 ? -24.224 0.159 44.084 1.00 67.06 81 GLU A CA 1
ATOM 653 C C . GLU A 1 81 ? -25.200 -0.876 44.689 1.00 67.06 81 GLU A C 1
ATOM 655 O O . GLU A 1 81 ? -26.148 -1.274 44.014 1.00 67.06 81 GLU A O 1
ATOM 660 N N . ASP A 1 82 ? -24.936 -1.350 45.921 1.00 54.97 82 ASP A N 1
ATOM 661 C CA . ASP A 1 82 ? -25.833 -1.374 47.117 1.00 54.97 82 ASP A CA 1
ATOM 662 C C . ASP A 1 82 ? -25.204 -2.151 48.304 1.00 54.97 82 ASP A C 1
ATOM 664 O O . ASP A 1 82 ? -24.925 -3.368 48.174 1.00 54.97 82 ASP A O 1
#

Foldseek 3Di:
DVLLVDLVSLVCVLVVVVVCCVVVNDDLCRVLCVLPPVVLVDDDPSSVSSSVSNVVVNVVSVVVVVVVVVVPPPPPDPDDDD

Mean predicted aligned error: 9.19 Å

pLDDT: mean 81.54, std 14.22, range [54.97, 98.19]

Organism: NCBI:txid1938954